Protein AF-A0A6V8DVN4-F1 (afdb_monomer)

Radius of gyration: 15.88 Å; Cα contacts (8 Å, |Δi|>4): 110; chains: 1; bounding box: 33×30×36 Å

Foldseek 3Di:
DQVVCVVVVAAEEELLVLLVVVCVVVVHDDDPVSSVVSVVVQCVVPNDQRSLLSVCVVCVPGGYDYDDDDDVSVVVNQVVPVPDDDDDDDDDLVVVLVVLVVVVDDPRDPDSVVD

Sequence (115 aa):
MVNWFSSKGVKTTSCSDSIRSWLSEQGIQESRDTLIEGGRELRRRGGAGILAEMLLESLGGEDAVIDSIRTPGEVEALRERSDFILIEIRAGVDSRWKRSQDRGRIGDPTEKAKF

Mean predicted aligned error: 3.5 Å

pLDDT: mean 94.76, std 3.25, range [81.81, 98.0]

Secondary structure (DSSP, 8-state):
-HHHHHTTT-EEEEHHHHHHHHHHHTTPPP-HHHHHHHHHHHHHHH-SSHHHHHHHHHHTT--EEEE---SHHHHHHHTTSTT---------HHHHHHHHHHH--TT--SSGGG-

Structure (mmCIF, N/CA/C/O backbone):
data_AF-A0A6V8DVN4-F1
#
_entry.id   AF-A0A6V8DVN4-F1
#
loop_
_atom_site.group_PDB
_atom_site.id
_atom_site.type_symbol
_atom_site.label_atom_id
_atom_site.label_alt_id
_atom_site.label_comp_id
_atom_site.label_asym_id
_atom_site.label_entity_id
_atom_site.label_seq_id
_atom_site.pdbx_PDB_ins_code
_atom_site.Cartn_x
_atom_site.Cartn_y
_atom_site.Cartn_z
_atom_site.occupancy
_atom_site.B_iso_or_equiv
_atom_site.auth_seq_id
_atom_site.auth_comp_id
_atom_site.auth_asym_id
_atom_site.auth_atom_id
_atom_site.pdbx_PDB_model_num
ATOM 1 N N . MET A 1 1 ? -10.451 -1.564 -11.881 1.00 84.81 1 MET A N 1
ATOM 2 C CA . MET A 1 1 ? -11.366 -2.013 -10.812 1.00 84.81 1 MET A CA 1
ATOM 3 C C . MET A 1 1 ? -11.526 -0.935 -9.759 1.00 84.81 1 MET A C 1
ATOM 5 O O . MET A 1 1 ? -12.625 -0.430 -9.638 1.00 84.81 1 MET A O 1
ATOM 9 N N . VAL A 1 2 ? -10.455 -0.515 -9.083 1.00 91.31 2 VAL A N 1
ATOM 10 C CA . VAL A 1 2 ? -10.491 0.572 -8.082 1.00 91.31 2 VAL A CA 1
ATOM 11 C C . VAL A 1 2 ? -11.178 1.833 -8.623 1.00 91.31 2 VAL A C 1
ATOM 13 O O . VAL A 1 2 ? -12.158 2.284 -8.047 1.00 91.31 2 VAL A O 1
ATOM 16 N N . ASN A 1 3 ? -10.792 2.300 -9.818 1.00 92.06 3 ASN A N 1
ATOM 17 C CA . ASN A 1 3 ? -11.444 3.449 -10.470 1.00 92.06 3 ASN A CA 1
ATOM 18 C C . ASN A 1 3 ? -12.951 3.263 -10.708 1.00 92.06 3 ASN A C 1
ATOM 20 O O . ASN A 1 3 ? -13.691 4.239 -10.723 1.00 92.06 3 ASN A O 1
ATOM 24 N N . TRP A 1 4 ? -13.418 2.025 -10.906 1.00 94.88 4 TRP A N 1
ATOM 25 C CA . TRP A 1 4 ? -14.847 1.761 -11.053 1.00 94.88 4 TRP A CA 1
ATOM 26 C C . TRP A 1 4 ? -15.570 1.992 -9.721 1.00 94.88 4 TRP A C 1
ATOM 28 O O . TRP A 1 4 ? -16.566 2.705 -9.712 1.00 94.88 4 TRP A O 1
ATOM 38 N N . PHE A 1 5 ? -15.035 1.499 -8.598 1.00 94.25 5 PHE A N 1
ATOM 39 C CA . PHE A 1 5 ? -15.586 1.773 -7.262 1.00 94.25 5 PHE A CA 1
ATOM 40 C C . PHE A 1 5 ? -15.521 3.259 -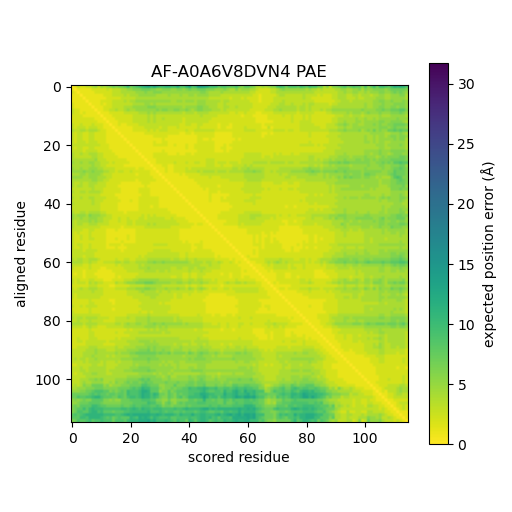6.902 1.00 94.25 5 PHE A C 1
ATOM 42 O O . PHE A 1 5 ? -16.518 3.821 -6.453 1.00 94.25 5 PHE A O 1
ATOM 49 N N . SER A 1 6 ? -14.397 3.915 -7.201 1.00 95.00 6 SER A N 1
ATOM 50 C CA . SER A 1 6 ? -14.250 5.365 -7.037 1.00 95.00 6 SER A CA 1
ATOM 51 C C . SER A 1 6 ? -15.324 6.133 -7.821 1.00 95.00 6 SER A C 1
ATOM 53 O O . SER A 1 6 ? -15.993 6.998 -7.265 1.00 95.00 6 SER A O 1
ATOM 55 N N . SER A 1 7 ? -15.607 5.740 -9.072 1.00 96.81 7 SER A N 1
ATOM 56 C CA . SER A 1 7 ? -16.681 6.348 -9.881 1.00 96.81 7 SER A CA 1
ATOM 57 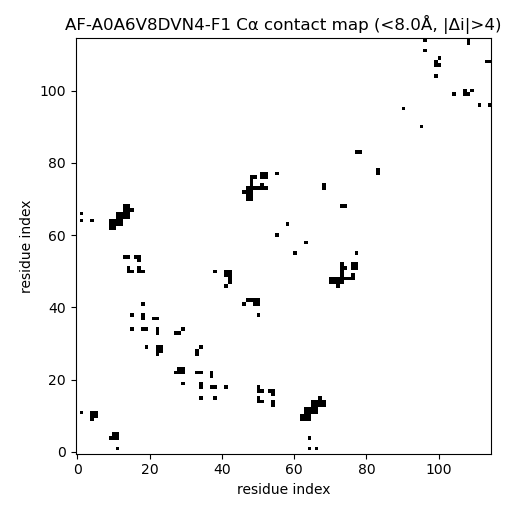C C . SER A 1 7 ? -18.096 6.135 -9.322 1.00 96.81 7 SER A C 1
ATOM 59 O O . SER A 1 7 ? -19.039 6.787 -9.765 1.00 96.81 7 SER A O 1
ATOM 61 N N . LYS A 1 8 ? -18.258 5.215 -8.364 1.00 96.25 8 LYS A N 1
ATOM 62 C CA . LYS A 1 8 ? -19.505 4.962 -7.630 1.00 96.25 8 LYS A CA 1
ATOM 63 C C . LYS A 1 8 ? -19.549 5.661 -6.267 1.00 96.25 8 LYS A C 1
ATOM 65 O O . LYS A 1 8 ? -20.509 5.456 -5.536 1.00 96.25 8 LYS A O 1
ATOM 70 N N . GLY A 1 9 ? -18.553 6.486 -5.941 1.00 95.12 9 GLY A N 1
ATOM 71 C CA . GLY A 1 9 ? -18.489 7.241 -4.688 1.00 95.12 9 GLY A CA 1
ATOM 72 C C . GLY A 1 9 ? -17.880 6.472 -3.516 1.00 95.12 9 GLY A C 1
ATOM 73 O O . GLY A 1 9 ? -17.919 6.961 -2.394 1.00 95.12 9 GLY A O 1
ATOM 74 N N . VAL A 1 10 ? -17.310 5.286 -3.752 1.00 95.06 10 VAL A N 1
ATOM 75 C CA . VAL A 1 10 ? -16.627 4.525 -2.699 1.00 95.06 10 VAL A CA 1
ATOM 76 C C . VAL A 1 10 ? -15.223 5.089 -2.499 1.00 95.06 10 VAL A C 1
ATOM 78 O O . VAL A 1 10 ? -14.499 5.307 -3.476 1.00 95.06 10 VAL A O 1
ATOM 81 N N . LYS A 1 11 ? -14.820 5.297 -1.241 1.00 95.94 11 LYS A N 1
ATOM 82 C CA . LYS A 1 11 ? -13.457 5.713 -0.885 1.00 95.94 11 LYS A CA 1
ATOM 83 C C . LYS A 1 11 ? -12.455 4.677 -1.395 1.00 95.94 11 LYS A C 1
ATOM 85 O O . LYS A 1 11 ? -12.665 3.471 -1.267 1.00 95.94 11 LYS A O 1
ATOM 90 N N . THR A 1 12 ? -11.361 5.140 -1.986 1.00 96.19 12 THR A N 1
ATOM 91 C CA . THR A 1 12 ? -10.296 4.267 -2.490 1.00 96.19 12 THR A CA 1
ATOM 92 C C . THR A 1 12 ? -8.958 4.708 -1.940 1.00 96.19 12 THR A C 1
ATOM 94 O O . THR A 1 12 ? -8.652 5.897 -1.974 1.00 96.19 12 THR A O 1
ATOM 97 N N . THR A 1 13 ? -8.162 3.755 -1.477 1.00 95.81 13 THR A N 1
ATOM 98 C CA . THR A 1 13 ? -6.828 4.004 -0.926 1.00 95.81 13 THR A CA 1
ATOM 99 C C . THR A 1 13 ? -5.933 2.783 -1.151 1.00 95.81 13 THR A C 1
ATOM 101 O O . THR A 1 13 ? -6.357 1.789 -1.743 1.00 95.81 13 THR A O 1
ATOM 104 N N . SER A 1 14 ? -4.678 2.853 -0.730 1.00 95.50 14 SER A N 1
ATOM 105 C CA . SER A 1 14 ? -3.675 1.817 -0.923 1.00 95.50 14 SER A CA 1
ATOM 106 C C . SER A 1 14 ? -2.760 1.714 0.292 1.00 95.50 14 SER A C 1
ATOM 108 O O . SER A 1 14 ? -2.487 2.713 0.952 1.00 95.50 14 SER A O 1
ATOM 110 N N . CYS A 1 15 ? -2.161 0.545 0.534 1.00 93.94 15 CYS A N 1
ATOM 111 C CA . CYS A 1 15 ? -1.110 0.420 1.559 1.00 93.94 15 CYS A CA 1
ATOM 112 C C . CYS A 1 15 ? 0.091 1.355 1.294 1.00 93.94 15 CYS A C 1
ATOM 114 O O . CYS A 1 15 ? 0.849 1.684 2.201 1.00 93.94 15 CYS A O 1
ATOM 116 N N . SER A 1 16 ? 0.292 1.791 0.043 1.00 92.06 16 SER A N 1
ATOM 117 C CA . SER A 1 16 ? 1.337 2.764 -0.297 1.00 92.06 16 SER A CA 1
ATOM 118 C C . SER A 1 16 ? 0.990 4.193 0.129 1.00 92.06 16 SER A C 1
ATOM 120 O O . SER A 1 16 ? 1.908 4.995 0.277 1.00 92.06 16 SER A O 1
ATOM 122 N N . ASP A 1 17 ? -0.285 4.513 0.372 1.00 95.56 17 ASP A N 1
ATOM 123 C CA . ASP A 1 17 ? -0.678 5.820 0.909 1.00 95.56 17 ASP A CA 1
ATOM 124 C C . ASP A 1 17 ? -0.163 6.002 2.337 1.00 95.56 17 ASP A C 1
ATOM 126 O O . ASP A 1 17 ? 0.315 7.082 2.658 1.00 95.56 17 ASP A O 1
ATOM 130 N N . SER A 1 18 ? -0.099 4.935 3.141 1.00 96.12 18 SER A N 1
ATOM 131 C CA . SER A 1 18 ? 0.536 4.968 4.468 1.00 96.12 18 SER A CA 1
ATOM 132 C C . SER A 1 18 ? 2.008 5.397 4.397 1.00 96.12 18 SER A C 1
ATOM 134 O O . SER A 1 18 ? 2.484 6.144 5.249 1.00 96.12 18 SER A O 1
ATOM 136 N N . ILE A 1 19 ? 2.733 4.979 3.348 1.00 96.94 19 ILE A N 1
ATOM 137 C CA . ILE A 1 19 ? 4.121 5.411 3.117 1.00 96.94 19 ILE A CA 1
ATOM 138 C C . ILE A 1 19 ? 4.156 6.895 2.739 1.00 96.94 19 ILE A C 1
ATOM 140 O O . ILE A 1 19 ? 5.000 7.629 3.243 1.00 96.94 19 ILE A O 1
ATOM 144 N N . ARG A 1 20 ? 3.250 7.347 1.861 1.00 96.75 20 ARG A N 1
ATOM 145 C CA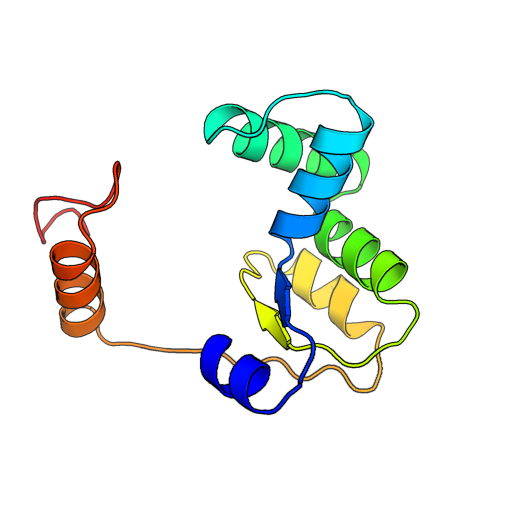 . ARG A 1 20 ? 3.178 8.754 1.430 1.00 96.75 20 ARG A CA 1
ATOM 146 C C . ARG A 1 20 ? 2.859 9.689 2.588 1.00 96.75 20 ARG A C 1
ATOM 148 O O . ARG A 1 20 ? 3.542 10.698 2.737 1.00 96.75 20 ARG A O 1
ATOM 155 N N . SER A 1 21 ? 1.879 9.334 3.417 1.00 96.31 21 SER A N 1
ATOM 156 C CA . SER A 1 21 ? 1.522 10.093 4.618 1.00 96.31 21 SER A CA 1
ATOM 157 C C . SER A 1 21 ? 2.722 10.213 5.552 1.00 96.31 21 SER A C 1
ATOM 159 O O . SER A 1 21 ? 3.110 11.322 5.906 1.00 96.31 21 SER A O 1
ATOM 161 N N . TRP A 1 22 ? 3.396 9.094 5.836 1.00 97.44 22 TRP A N 1
ATOM 162 C CA . TRP A 1 22 ? 4.596 9.100 6.668 1.00 97.44 22 TRP A CA 1
ATOM 163 C C . TRP A 1 22 ? 5.724 9.960 6.080 1.00 97.44 22 TRP A C 1
ATOM 165 O O . TRP A 1 22 ? 6.294 10.786 6.786 1.00 97.44 22 TRP A O 1
ATOM 175 N N . LEU A 1 23 ? 6.036 9.828 4.784 1.00 98.00 23 LEU A N 1
ATOM 176 C CA . LEU A 1 23 ? 7.054 10.664 4.128 1.00 98.00 23 LEU A CA 1
ATOM 177 C C . LEU A 1 23 ? 6.709 12.155 4.230 1.00 98.00 23 LEU A C 1
ATOM 179 O O . LEU A 1 23 ? 7.586 12.964 4.534 1.00 98.00 23 LEU A O 1
ATOM 183 N N . SER A 1 24 ? 5.437 12.507 4.023 1.00 97.25 24 SER A N 1
ATOM 184 C CA . SER A 1 24 ? 4.949 13.881 4.142 1.00 97.25 24 SER A CA 1
ATOM 185 C C . SER A 1 24 ? 5.112 14.427 5.562 1.00 97.25 24 SER A C 1
ATOM 187 O O . SER A 1 24 ? 5.554 15.562 5.724 1.00 97.25 24 SER A O 1
ATOM 189 N N . GLU A 1 25 ? 4.806 13.633 6.589 1.00 96.75 25 GLU A N 1
ATOM 190 C CA . GLU A 1 25 ? 5.009 14.005 7.998 1.00 96.75 25 GLU A CA 1
ATOM 191 C C . GLU A 1 25 ? 6.487 14.236 8.336 1.00 96.75 25 GLU A C 1
ATOM 193 O O . GLU A 1 25 ? 6.810 15.083 9.166 1.00 96.75 25 GLU A O 1
ATOM 198 N N . GLN A 1 26 ? 7.395 13.516 7.670 1.00 95.94 26 GLN A N 1
ATOM 199 C CA . GLN A 1 26 ? 8.841 13.707 7.810 1.00 95.94 26 GLN A CA 1
ATOM 200 C C . GLN A 1 26 ? 9.397 14.846 6.934 1.00 95.94 26 GLN A C 1
ATOM 202 O O . GLN A 1 26 ? 10.599 15.110 6.965 1.00 95.94 26 GLN A O 1
ATOM 207 N N . GLY A 1 27 ? 8.566 15.505 6.117 1.00 97.50 27 GLY A N 1
ATOM 208 C CA . GLY A 1 27 ? 9.015 16.515 5.154 1.00 97.50 27 GLY A CA 1
ATOM 209 C C . GLY A 1 27 ? 9.892 15.951 4.026 1.00 97.50 27 GLY A C 1
ATOM 210 O O . GLY A 1 27 ? 10.672 16.687 3.424 1.00 97.50 27 GLY A O 1
ATOM 211 N N . ILE A 1 28 ? 9.794 14.648 3.742 1.00 97.50 28 ILE A N 1
ATOM 212 C CA . ILE A 1 28 ? 10.569 13.965 2.701 1.00 97.50 28 ILE A CA 1
ATOM 213 C C . ILE A 1 28 ? 9.780 13.983 1.390 1.00 97.50 28 ILE A C 1
ATOM 215 O O . ILE A 1 28 ? 8.631 13.551 1.330 1.00 97.50 28 ILE A O 1
ATOM 219 N N . GLN A 1 29 ? 10.416 14.434 0.307 1.00 96.56 29 GLN A N 1
ATOM 220 C CA . GLN A 1 29 ? 9.786 14.462 -1.011 1.00 96.56 29 GLN A CA 1
ATOM 221 C C . GLN A 1 29 ? 9.513 13.044 -1.551 1.00 96.56 29 GLN A C 1
ATOM 223 O O . GLN A 1 29 ? 10.365 12.148 -1.491 1.00 96.56 29 GLN A O 1
ATOM 228 N N . GLU A 1 30 ? 8.329 12.850 -2.138 1.00 94.69 30 GLU A N 1
ATOM 229 C CA . GLU A 1 30 ? 7.960 11.593 -2.791 1.00 94.69 30 GLU A CA 1
ATOM 230 C C . GLU A 1 30 ? 8.804 11.358 -4.054 1.00 94.69 30 GLU A C 1
ATOM 232 O O . GLU A 1 30 ? 8.897 12.189 -4.958 1.00 94.69 30 GLU A O 1
ATOM 237 N N . SER A 1 31 ? 9.413 10.180 -4.113 1.00 93.88 31 SER A N 1
ATOM 238 C CA . SER A 1 31 ? 10.138 9.633 -5.251 1.00 93.88 31 SER A CA 1
ATOM 239 C C . SER A 1 31 ? 10.067 8.107 -5.184 1.00 93.88 31 SER A C 1
ATOM 241 O O . SER A 1 31 ? 9.701 7.532 -4.156 1.00 93.88 31 SER A O 1
ATOM 243 N N . ARG A 1 32 ? 10.448 7.417 -6.264 1.00 90.56 32 ARG A N 1
ATOM 244 C CA . ARG A 1 32 ? 10.496 5.947 -6.264 1.00 90.56 32 ARG A CA 1
ATOM 245 C C . ARG A 1 32 ? 11.386 5.409 -5.140 1.00 90.56 32 ARG A C 1
ATOM 247 O O . ARG A 1 32 ? 10.989 4.473 -4.452 1.00 90.56 32 ARG A O 1
ATOM 254 N N . ASP A 1 33 ? 12.554 6.010 -4.959 1.00 95.31 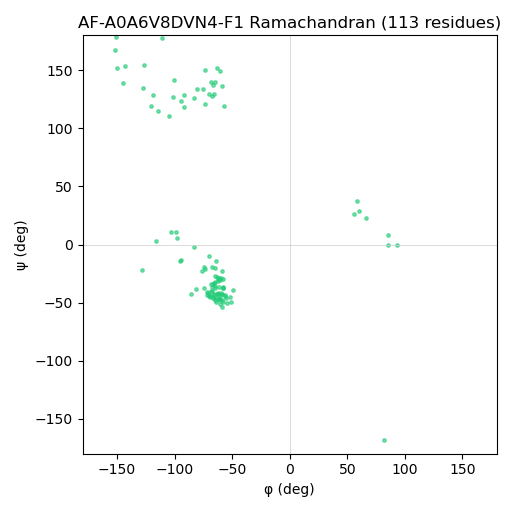33 ASP A N 1
ATOM 255 C CA . ASP A 1 33 ? 13.541 5.543 -3.990 1.00 95.31 33 ASP A CA 1
ATOM 256 C C . ASP A 1 33 ? 13.088 5.838 -2.558 1.00 95.31 33 ASP A C 1
ATOM 258 O O . ASP A 1 33 ? 13.174 4.959 -1.701 1.00 95.31 33 ASP A O 1
ATOM 262 N N . THR A 1 34 ? 12.504 7.016 -2.308 1.00 97.06 34 THR A N 1
ATOM 263 C CA . THR A 1 34 ? 11.976 7.361 -0.977 1.00 97.06 34 THR A CA 1
ATOM 264 C C . THR A 1 34 ? 10.752 6.528 -0.601 1.00 97.06 34 THR A C 1
ATOM 266 O O . THR A 1 34 ? 10.630 6.139 0.556 1.00 97.06 34 THR A O 1
ATOM 269 N N . LEU A 1 35 ? 9.892 6.153 -1.555 1.00 95.19 35 LEU A N 1
ATOM 270 C CA . LEU A 1 35 ? 8.790 5.212 -1.309 1.00 95.19 35 LEU A CA 1
ATOM 271 C C . LEU A 1 35 ? 9.293 3.804 -0.969 1.00 95.19 35 LEU A C 1
ATOM 273 O O . LEU A 1 35 ? 8.756 3.152 -0.072 1.00 95.19 35 LEU A O 1
ATOM 277 N N . ILE A 1 36 ? 10.312 3.317 -1.685 1.00 94.62 36 ILE A N 1
ATOM 278 C CA . ILE A 1 36 ? 10.906 2.003 -1.413 1.00 94.62 36 ILE A CA 1
ATOM 279 C C . ILE A 1 36 ? 11.544 2.000 -0.027 1.00 94.62 36 ILE A C 1
ATOM 281 O O . ILE A 1 36 ? 11.282 1.086 0.757 1.00 94.62 36 ILE A O 1
ATOM 285 N N . GLU A 1 37 ? 12.358 3.009 0.281 1.00 97.62 37 GLU A N 1
ATOM 286 C CA . GLU A 1 37 ? 13.067 3.056 1.555 1.00 97.62 37 GLU A CA 1
ATOM 287 C C . GLU A 1 37 ? 12.126 3.339 2.726 1.00 97.62 37 GLU A C 1
ATOM 289 O O . GLU A 1 37 ? 12.187 2.631 3.726 1.00 97.62 37 GLU A O 1
ATOM 294 N N . GLY A 1 38 ? 11.166 4.255 2.581 1.00 97.25 38 GLY A N 1
ATOM 295 C CA . GLY A 1 38 ? 10.133 4.482 3.594 1.00 97.25 38 GLY A CA 1
ATOM 296 C C . GLY A 1 38 ? 9.306 3.224 3.866 1.00 97.25 38 GLY A C 1
ATOM 297 O O . GLY A 1 38 ? 9.079 2.854 5.016 1.00 97.25 38 GLY A O 1
ATOM 298 N N . GLY A 1 39 ? 8.935 2.483 2.817 1.00 95.75 39 GLY A N 1
ATOM 299 C CA . GLY A 1 39 ? 8.241 1.206 2.965 1.00 95.75 39 GLY A CA 1
ATOM 300 C C . GLY A 1 39 ? 9.080 0.117 3.644 1.00 95.75 39 GLY A C 1
ATOM 301 O O . GLY A 1 39 ? 8.515 -0.744 4.322 1.00 95.75 39 GLY A O 1
ATOM 302 N N . ARG A 1 40 ? 10.405 0.111 3.461 1.00 96.75 40 ARG A N 1
A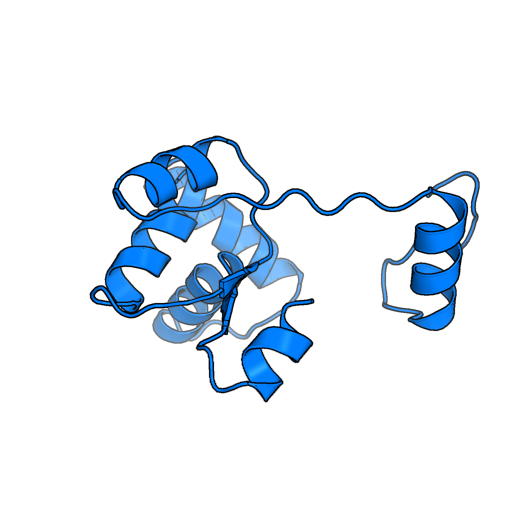TOM 303 C CA . ARG A 1 40 ? 11.315 -0.791 4.188 1.00 96.75 40 ARG A CA 1
ATOM 304 C C . ARG A 1 40 ? 11.440 -0.383 5.642 1.00 96.75 40 ARG A C 1
ATOM 306 O O . ARG A 1 40 ? 11.380 -1.247 6.508 1.00 96.75 40 ARG A O 1
ATOM 313 N N . GLU A 1 41 ? 11.582 0.909 5.895 1.00 97.62 41 GLU A N 1
ATOM 314 C CA . GLU A 1 41 ? 11.769 1.437 7.235 1.00 97.62 41 GLU A CA 1
ATOM 315 C C . GLU A 1 41 ? 10.543 1.208 8.112 1.00 97.62 41 GLU A C 1
ATOM 317 O O . GLU A 1 41 ? 10.665 0.640 9.195 1.00 97.62 41 GLU A O 1
ATOM 322 N N . LEU A 1 42 ? 9.348 1.528 7.611 1.00 97.19 42 LEU A N 1
ATOM 323 C CA . LEU A 1 42 ? 8.103 1.237 8.318 1.00 97.19 42 LEU A CA 1
ATOM 324 C C . LEU A 1 42 ? 7.999 -0.253 8.658 1.00 97.19 42 LEU A C 1
ATOM 326 O O . LEU A 1 42 ? 7.751 -0.598 9.811 1.00 97.19 42 LEU A O 1
ATOM 330 N N . ARG A 1 43 ? 8.290 -1.148 7.701 1.00 96.44 43 ARG A N 1
ATOM 331 C CA . ARG A 1 43 ? 8.275 -2.603 7.942 1.00 96.44 43 ARG A CA 1
ATOM 332 C C . ARG A 1 43 ? 9.343 -3.071 8.927 1.00 96.44 43 ARG A C 1
ATOM 334 O O . ARG A 1 43 ? 9.105 -4.015 9.672 1.00 96.44 43 ARG A O 1
ATOM 341 N N . ARG A 1 44 ? 10.510 -2.426 8.958 1.00 97.31 44 ARG A N 1
ATOM 342 C CA . ARG A 1 44 ? 11.568 -2.717 9.937 1.00 97.31 44 ARG A CA 1
ATOM 343 C C . ARG A 1 44 ? 11.115 -2.385 11.359 1.00 97.31 44 ARG A C 1
ATOM 345 O O . ARG A 1 44 ? 11.485 -3.092 12.288 1.00 97.31 44 ARG A O 1
ATOM 352 N N . ARG A 1 45 ? 10.323 -1.318 11.512 1.00 96.81 45 ARG A N 1
ATOM 353 C CA . ARG A 1 45 ? 9.845 -0.808 12.806 1.00 96.81 45 ARG A CA 1
ATOM 354 C C . ARG A 1 45 ? 8.575 -1.503 13.297 1.00 96.81 45 ARG A C 1
ATOM 356 O O . ARG A 1 45 ? 8.488 -1.803 14.480 1.00 96.81 45 ARG A O 1
ATOM 363 N N . GLY A 1 46 ? 7.612 -1.733 12.406 1.00 95.44 46 GLY A N 1
ATOM 364 C CA . GLY A 1 46 ? 6.271 -2.230 12.744 1.00 95.44 46 GLY A CA 1
ATOM 365 C C . GLY A 1 46 ? 5.931 -3.607 12.173 1.00 95.44 46 GLY A C 1
ATOM 366 O O . GLY A 1 46 ? 4.816 -4.080 12.333 1.00 95.44 46 GLY A O 1
ATOM 367 N N . GLY A 1 47 ? 6.864 -4.271 11.491 1.00 96.50 47 GLY A N 1
ATOM 368 C CA . GLY A 1 47 ? 6.637 -5.602 10.929 1.00 96.50 47 GLY A CA 1
ATOM 369 C C . GLY A 1 47 ? 5.897 -5.602 9.589 1.00 96.50 47 GLY A C 1
ATOM 370 O O . GLY A 1 47 ? 5.766 -4.590 8.902 1.00 96.50 47 GLY A O 1
ATOM 371 N N . ALA A 1 48 ? 5.462 -6.788 9.158 1.00 95.50 48 ALA A N 1
ATOM 372 C CA . ALA A 1 48 ? 4.950 -7.002 7.803 1.00 95.50 48 ALA A CA 1
ATOM 373 C C . ALA A 1 48 ? 3.549 -6.410 7.550 1.00 95.50 48 ALA A C 1
ATOM 375 O O . ALA A 1 48 ? 3.219 -6.198 6.381 1.00 95.50 48 ALA A O 1
ATOM 376 N N . GLY A 1 49 ? 2.762 -6.164 8.606 1.00 97.12 49 GLY A N 1
ATOM 377 C CA . GLY A 1 49 ? 1.391 -5.635 8.559 1.00 97.12 49 GLY A CA 1
ATOM 378 C C . GLY A 1 49 ? 1.273 -4.115 8.708 1.00 97.12 49 GLY A C 1
ATOM 379 O O . GLY A 1 49 ? 0.250 -3.551 8.330 1.00 97.12 49 GLY A O 1
ATOM 380 N N . ILE A 1 50 ? 2.341 -3.434 9.134 1.00 97.88 50 ILE A N 1
ATOM 381 C CA . ILE A 1 50 ? 2.322 -2.018 9.542 1.00 97.88 50 ILE A CA 1
ATOM 382 C C . ILE A 1 50 ? 1.643 -1.056 8.562 1.00 97.88 50 ILE A C 1
ATOM 384 O O . ILE A 1 50 ? 0.936 -0.143 8.971 1.00 97.88 50 ILE A O 1
ATOM 388 N N . LEU A 1 51 ? 1.823 -1.241 7.250 1.00 97.50 51 LEU A N 1
ATOM 389 C CA . LEU A 1 51 ? 1.218 -0.333 6.272 1.00 97.50 51 LEU A CA 1
ATOM 390 C C . LEU A 1 51 ? -0.306 -0.444 6.260 1.00 97.50 51 LEU A C 1
ATOM 392 O O . LEU A 1 51 ? -0.984 0.560 6.064 1.00 97.50 51 LEU A O 1
ATOM 396 N N . ALA A 1 52 ? -0.826 -1.656 6.444 1.00 97.69 52 ALA A N 1
ATOM 397 C CA . ALA A 1 52 ? -2.252 -1.908 6.563 1.00 97.69 52 ALA A CA 1
ATOM 398 C C . ALA A 1 52 ? -2.794 -1.459 7.927 1.00 97.69 52 ALA A C 1
ATOM 400 O O . ALA A 1 52 ? -3.880 -0.896 7.969 1.00 97.69 52 ALA A O 1
ATOM 401 N N . GLU A 1 53 ? -2.033 -1.628 9.009 1.00 97.81 53 GLU A N 1
ATOM 402 C CA . GLU A 1 53 ? -2.400 -1.136 10.347 1.00 97.81 53 GLU A CA 1
ATOM 403 C C . GLU A 1 53 ? -2.561 0.394 10.352 1.00 97.81 53 GLU A C 1
ATOM 405 O O . GLU A 1 53 ? -3.624 0.906 10.696 1.00 97.81 53 GLU A O 1
ATOM 410 N N . MET A 1 54 ? -1.558 1.124 9.847 1.00 97.25 54 MET A N 1
ATOM 411 C CA . MET A 1 54 ? -1.623 2.585 9.681 1.00 97.25 54 MET A CA 1
ATOM 412 C C . MET A 1 54 ? -2.798 3.011 8.792 1.00 97.25 54 MET A C 1
ATOM 414 O O . MET A 1 54 ? -3.441 4.035 9.024 1.00 97.25 54 MET A O 1
ATOM 418 N N . LEU A 1 55 ? -3.086 2.221 7.753 1.00 96.44 55 LEU A N 1
ATOM 419 C CA . LEU A 1 55 ? -4.198 2.489 6.851 1.00 96.44 55 LEU A CA 1
ATOM 420 C C . LEU A 1 55 ? -5.542 2.344 7.5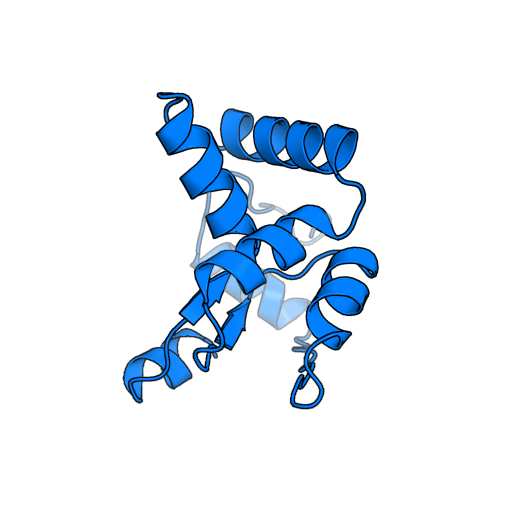71 1.00 96.44 55 LEU A C 1
ATOM 422 O O . LEU A 1 55 ? -6.391 3.222 7.435 1.00 96.44 55 LEU A O 1
ATOM 426 N N . LEU A 1 56 ? -5.730 1.270 8.342 1.00 96.31 56 LEU A N 1
ATOM 427 C CA . LEU A 1 56 ? -6.937 1.033 9.136 1.00 96.31 56 LEU A CA 1
ATOM 428 C C . LEU A 1 56 ? -7.171 2.149 10.153 1.00 96.31 56 LEU A C 1
ATOM 430 O O . LEU A 1 56 ? -8.297 2.633 10.265 1.00 96.31 56 LEU A O 1
ATOM 434 N N . GLU A 1 57 ? -6.113 2.594 10.832 1.00 96.12 57 GLU A N 1
ATOM 435 C CA . GLU A 1 57 ? -6.175 3.737 11.743 1.00 96.12 57 GLU A CA 1
ATOM 436 C C . GLU A 1 57 ? -6.641 5.002 11.006 1.00 96.12 57 GLU A C 1
ATOM 438 O O . GLU A 1 57 ? -7.598 5.650 11.431 1.00 96.12 57 GLU A O 1
ATOM 443 N N . SER A 1 58 ? -6.053 5.300 9.841 1.00 94.75 58 SER A N 1
ATOM 444 C CA . SER A 1 58 ? -6.428 6.471 9.034 1.00 94.75 58 SER A CA 1
ATOM 445 C C . SER A 1 58 ? -7.860 6.417 8.485 1.00 94.75 58 SER A C 1
ATOM 447 O O . SER A 1 58 ? -8.473 7.455 8.230 1.00 94.75 58 SER A O 1
ATOM 449 N N . LEU A 1 59 ? -8.402 5.212 8.282 1.00 94.62 59 LEU A N 1
ATOM 450 C CA . LEU A 1 59 ? -9.768 5.018 7.807 1.00 94.62 59 LEU A CA 1
ATOM 451 C C . LEU A 1 59 ? -10.803 5.266 8.904 1.00 94.62 59 LEU A C 1
ATOM 453 O O . LEU A 1 59 ? -11.951 5.531 8.564 1.00 94.62 59 LEU A O 1
ATOM 457 N N . GLY A 1 60 ? -10.443 5.164 10.188 1.00 94.69 60 GLY A N 1
ATOM 458 C CA . GLY A 1 60 ? -11.364 5.443 11.295 1.00 94.69 60 GLY A CA 1
ATOM 459 C C . GLY A 1 60 ? -12.656 4.613 11.263 1.00 94.69 60 GLY A C 1
ATOM 460 O O . GLY A 1 60 ? -13.689 5.064 11.749 1.00 94.69 60 GLY A O 1
ATOM 461 N N . GLY A 1 61 ? -12.619 3.424 10.652 1.00 93.81 61 GLY A N 1
ATOM 462 C CA . GLY A 1 61 ? -13.789 2.561 10.452 1.00 93.81 61 GLY A CA 1
ATOM 463 C C . GLY A 1 61 ? -14.629 2.855 9.202 1.00 93.81 61 GLY A C 1
ATOM 464 O O . GLY A 1 61 ? -15.589 2.133 8.956 1.00 93.81 61 GLY A O 1
ATOM 465 N N . GLU A 1 62 ? -14.279 3.852 8.384 1.00 95.31 62 GLU A N 1
ATOM 466 C CA . GLU A 1 62 ? -14.951 4.099 7.103 1.00 95.31 62 GLU A CA 1
ATOM 467 C C . GLU A 1 62 ? -14.783 2.928 6.119 1.00 95.31 62 GLU A C 1
ATOM 469 O O . GLU A 1 62 ? -13.778 2.205 6.124 1.00 95.31 62 GLU A O 1
ATOM 474 N N . ASP A 1 63 ? -15.757 2.770 5.224 1.00 95.44 63 ASP A N 1
ATOM 475 C CA . ASP A 1 63 ? -15.686 1.801 4.133 1.00 95.44 63 ASP A CA 1
ATOM 476 C C . ASP A 1 63 ? -14.739 2.279 3.034 1.00 95.44 63 ASP A C 1
ATOM 478 O O . ASP A 1 63 ? -14.812 3.421 2.572 1.00 95.44 63 ASP A O 1
ATOM 482 N N . ALA A 1 64 ? -13.869 1.383 2.568 1.00 96.44 64 ALA A N 1
ATOM 483 C CA . ALA A 1 64 ? -12.936 1.683 1.494 1.00 96.44 64 ALA A CA 1
ATOM 484 C C . ALA A 1 64 ? -12.592 0.454 0.651 1.00 96.44 64 ALA A C 1
ATOM 486 O O . ALA A 1 64 ? -12.551 -0.679 1.130 1.00 96.44 64 ALA A O 1
ATOM 487 N N . VAL A 1 65 ? -12.262 0.701 -0.617 1.00 97.06 65 VAL A N 1
ATOM 488 C CA . VAL A 1 65 ? -11.550 -0.264 -1.457 1.00 97.06 65 VAL A CA 1
ATOM 489 C C . VAL A 1 65 ? -10.058 0.002 -1.332 1.00 97.06 65 VAL A C 1
ATOM 491 O O . VAL A 1 65 ? -9.579 1.076 -1.699 1.00 97.06 65 VAL A O 1
ATOM 494 N N . ILE A 1 66 ? -9.338 -1.000 -0.838 1.00 96.00 66 ILE A N 1
ATOM 495 C CA . ILE A 1 66 ? -7.893 -0.948 -0.634 1.00 96.00 66 ILE A CA 1
ATOM 496 C C . ILE A 1 66 ? -7.208 -1.699 -1.773 1.00 96.00 66 ILE A C 1
ATOM 498 O O . ILE A 1 66 ? -7.531 -2.856 -2.047 1.00 96.00 66 ILE A O 1
ATOM 502 N N . ASP A 1 67 ? -6.265 -1.046 -2.446 1.00 95.31 67 ASP A N 1
ATOM 503 C CA . ASP A 1 67 ? -5.440 -1.668 -3.478 1.00 95.31 67 ASP A CA 1
ATOM 504 C C . ASP A 1 67 ? -3.973 -1.827 -3.054 1.00 95.31 67 ASP A C 1
ATOM 506 O O . ASP A 1 67 ? -3.556 -1.439 -1.960 1.00 95.31 67 ASP A O 1
ATOM 510 N N . SER A 1 68 ? -3.175 -2.435 -3.936 1.00 90.12 68 SER A N 1
ATOM 511 C CA . SER A 1 68 ? -1.722 -2.559 -3.764 1.00 90.12 68 SER A CA 1
ATOM 512 C C . SER A 1 68 ? -1.270 -3.323 -2.508 1.00 90.12 68 SER A C 1
ATOM 514 O O . SER A 1 68 ? -0.161 -3.087 -2.028 1.00 90.12 68 SER A O 1
ATOM 516 N N . ILE A 1 69 ? -2.085 -4.270 -2.033 1.00 94.44 69 ILE A N 1
ATOM 517 C CA . ILE A 1 69 ? -1.722 -5.266 -1.013 1.00 94.44 69 ILE A CA 1
ATOM 518 C C . ILE A 1 69 ? -0.719 -6.258 -1.627 1.00 94.44 69 ILE A C 1
ATOM 520 O O . ILE A 1 69 ? -0.931 -6.768 -2.731 1.00 94.44 69 ILE A O 1
ATOM 524 N N . ARG A 1 70 ? 0.399 -6.503 -0.946 1.00 90.88 70 ARG A N 1
ATOM 525 C CA . ARG A 1 70 ? 1.577 -7.227 -1.451 1.00 90.88 70 ARG A CA 1
ATOM 526 C C . ARG A 1 70 ? 2.045 -8.358 -0.546 1.00 90.88 70 ARG A C 1
ATOM 528 O O . ARG A 1 70 ? 2.749 -9.236 -1.042 1.00 90.88 70 ARG A O 1
ATOM 535 N N . THR A 1 71 ? 1.716 -8.343 0.744 1.00 92.94 71 THR A N 1
ATOM 536 C CA . THR A 1 71 ? 2.222 -9.338 1.704 1.00 92.94 71 THR A CA 1
ATOM 537 C C . THR A 1 71 ? 1.090 -10.024 2.475 1.00 92.94 71 THR A C 1
ATOM 539 O O . THR A 1 71 ? 0.026 -9.435 2.666 1.00 92.94 71 THR A O 1
ATOM 542 N N . PRO A 1 72 ? 1.305 -11.261 2.966 1.00 96.44 72 PRO A N 1
ATOM 543 C CA . PRO A 1 72 ? 0.374 -11.896 3.897 1.00 96.44 72 PRO A CA 1
ATOM 544 C C . PRO A 1 72 ? 0.147 -11.080 5.175 1.00 96.44 72 PRO A C 1
ATOM 546 O O . PRO A 1 72 ? -0.988 -10.989 5.620 1.00 96.44 72 PRO A O 1
ATOM 549 N N . GLY A 1 73 ? 1.183 -10.419 5.707 1.00 97.19 73 GLY A N 1
ATOM 550 C CA . GLY A 1 73 ? 1.057 -9.587 6.911 1.00 97.19 73 GLY A CA 1
ATOM 551 C C . GLY A 1 73 ? 0.088 -8.413 6.741 1.00 97.19 73 GLY A C 1
ATOM 552 O O . GLY A 1 73 ? -0.673 -8.109 7.650 1.00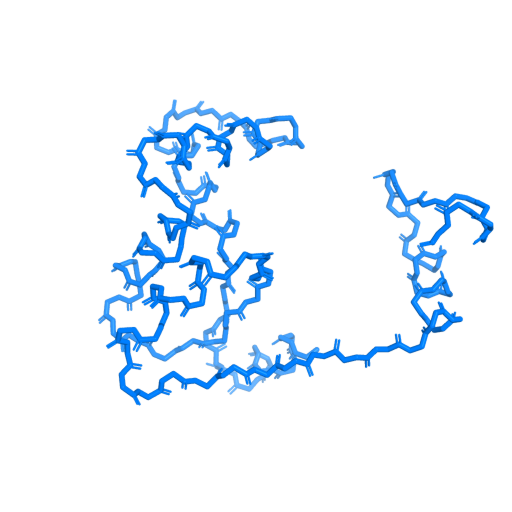 97.19 73 GLY A O 1
ATOM 553 N N . GLU A 1 74 ? 0.040 -7.790 5.558 1.00 97.31 74 GLU A N 1
ATOM 554 C CA . GLU A 1 74 ? -0.964 -6.757 5.258 1.00 97.31 74 GLU A CA 1
ATOM 555 C C . GLU A 1 74 ? -2.386 -7.348 5.256 1.00 97.31 74 GLU A C 1
ATOM 557 O O . GLU A 1 74 ? -3.319 -6.719 5.743 1.00 97.31 74 GLU A O 1
ATOM 562 N N . VAL A 1 75 ? -2.567 -8.577 4.757 1.00 97.75 75 VAL A N 1
ATOM 563 C CA . VAL A 1 75 ? -3.865 -9.275 4.796 1.00 97.75 75 VAL A CA 1
ATOM 564 C C . VAL A 1 75 ? -4.259 -9.652 6.224 1.00 97.75 75 VAL A C 1
ATOM 566 O O . VAL A 1 75 ? -5.433 -9.557 6.567 1.00 97.75 75 VAL A O 1
ATOM 569 N N . GLU A 1 76 ? -3.309 -10.100 7.043 1.00 97.88 76 GLU A N 1
ATOM 570 C CA . GLU A 1 76 ? -3.537 -10.441 8.452 1.00 97.88 76 GLU A CA 1
ATOM 571 C C . GLU A 1 76 ? -4.014 -9.223 9.248 1.00 97.88 76 GLU A C 1
ATOM 573 O O . GLU A 1 76 ? -5.034 -9.326 9.922 1.00 97.88 76 GLU A O 1
ATOM 578 N N . ALA A 1 77 ? -3.371 -8.064 9.076 1.00 97.75 77 ALA A N 1
ATOM 579 C CA . ALA A 1 77 ? -3.816 -6.809 9.681 1.00 97.75 77 ALA A CA 1
ATOM 580 C C . ALA A 1 77 ? -5.223 -6.404 9.204 1.00 97.75 77 ALA A C 1
ATOM 582 O O . ALA A 1 77 ? -6.106 -6.116 10.005 1.00 97.75 77 ALA A O 1
ATOM 583 N N . LEU A 1 78 ? -5.489 -6.448 7.892 1.00 97.56 78 LEU A N 1
ATOM 584 C CA . LEU A 1 78 ? -6.813 -6.098 7.354 1.00 97.56 78 LEU A CA 1
ATOM 585 C C . LEU A 1 78 ? -7.933 -7.033 7.837 1.00 97.56 78 LEU A C 1
ATOM 587 O O . LEU A 1 78 ? -9.079 -6.601 7.936 1.00 97.56 78 LEU A O 1
ATOM 591 N N . ARG A 1 79 ? -7.614 -8.293 8.162 1.00 97.12 79 ARG A N 1
ATOM 592 C CA . ARG A 1 79 ? -8.565 -9.282 8.699 1.00 97.12 79 ARG A CA 1
ATOM 593 C C . ARG A 1 79 ? -9.032 -8.992 10.125 1.00 97.12 79 ARG A C 1
ATOM 595 O O . ARG A 1 79 ? -9.973 -9.647 10.566 1.00 97.12 79 ARG A O 1
ATOM 602 N N . GLU A 1 80 ? -8.428 -8.038 10.833 1.00 95.06 80 GLU A N 1
ATOM 603 C CA . GLU A 1 80 ? -8.953 -7.569 12.123 1.00 95.06 80 GLU A CA 1
ATOM 604 C C . GLU A 1 80 ? -10.356 -6.963 11.978 1.00 95.06 80 GLU A C 1
ATOM 606 O O . GLU A 1 80 ? -11.183 -7.062 12.887 1.00 95.06 80 GLU A O 1
ATOM 611 N N . ARG A 1 81 ? -10.664 -6.400 10.802 1.00 95.94 81 ARG A N 1
ATOM 612 C CA . ARG A 1 81 ? -12.030 -6.038 10.429 1.00 95.94 81 ARG A CA 1
ATOM 613 C C . ARG A 1 81 ? -12.840 -7.290 10.099 1.00 95.94 81 ARG A C 1
ATOM 615 O O . ARG A 1 81 ? -12.536 -8.023 9.158 1.00 95.94 81 ARG A O 1
ATOM 622 N N . SER A 1 82 ? -13.927 -7.500 10.839 1.00 95.75 82 SER A N 1
ATOM 623 C CA . SER A 1 82 ? -14.826 -8.648 10.655 1.00 95.75 82 SER A CA 1
ATOM 624 C C . SER A 1 82 ? -15.559 -8.650 9.308 1.00 95.75 82 SER A C 1
ATOM 626 O O . SER A 1 82 ? -16.013 -9.701 8.858 1.00 95.75 82 SER A O 1
ATOM 628 N N . ASP A 1 83 ? -15.655 -7.493 8.658 1.00 96.06 83 ASP A N 1
ATOM 629 C CA . ASP A 1 83 ? -16.283 -7.270 7.356 1.00 96.06 83 ASP A CA 1
ATOM 630 C C . ASP A 1 83 ? -15.276 -7.228 6.189 1.00 96.06 83 ASP A C 1
ATOM 632 O O . ASP A 1 83 ? -15.633 -6.875 5.063 1.00 96.06 83 ASP A O 1
ATOM 636 N N . PHE A 1 84 ? -14.017 -7.612 6.423 1.00 97.50 84 PHE A N 1
ATOM 637 C CA . PHE A 1 84 ? -12.983 -7.616 5.394 1.00 97.50 84 PHE A CA 1
ATOM 638 C C . PHE A 1 84 ? -13.252 -8.637 4.274 1.00 97.50 84 PHE A C 1
ATOM 640 O O . PHE A 1 84 ? -13.433 -9.834 4.510 1.00 97.50 84 PHE A O 1
ATOM 647 N N . ILE A 1 85 ? -13.176 -8.170 3.022 1.00 97.12 85 ILE A N 1
ATOM 648 C CA . ILE A 1 85 ? -13.290 -8.997 1.815 1.00 97.12 85 ILE A CA 1
ATOM 649 C C . ILE A 1 85 ? -12.012 -8.860 0.983 1.00 97.12 85 ILE A C 1
ATOM 651 O O . ILE A 1 85 ? -11.695 -7.781 0.480 1.00 97.12 85 ILE A O 1
ATOM 655 N N . LEU A 1 86 ? -11.312 -9.978 0.766 1.00 96.88 86 LEU A N 1
ATOM 656 C CA . LEU A 1 86 ? -10.156 -10.037 -0.130 1.00 96.88 86 LEU A CA 1
ATOM 657 C C . LEU A 1 86 ? -10.576 -10.498 -1.528 1.00 96.88 86 LEU A C 1
ATOM 659 O O . LEU A 1 86 ? -11.103 -11.597 -1.694 1.00 96.88 86 LEU A O 1
ATOM 663 N N . ILE A 1 87 ? -10.278 -9.685 -2.542 1.00 95.31 87 ILE A N 1
ATOM 664 C CA . ILE A 1 87 ? -10.547 -10.012 -3.946 1.00 95.31 87 ILE A CA 1
ATOM 665 C C . ILE A 1 87 ? -9.222 -10.153 -4.698 1.00 95.31 87 ILE A C 1
ATOM 667 O O . ILE A 1 87 ? -8.494 -9.180 -4.889 1.00 95.31 87 ILE A O 1
ATOM 671 N N . GLU A 1 88 ? -8.921 -11.363 -5.171 1.00 93.75 88 GLU A N 1
ATOM 672 C CA . GLU A 1 88 ? -7.764 -11.612 -6.031 1.00 93.75 88 GLU A CA 1
ATOM 673 C C . GLU A 1 88 ? -8.097 -11.294 -7.497 1.00 93.75 88 GLU A C 1
ATOM 675 O O . GLU A 1 88 ? -9.042 -11.837 -8.072 1.00 93.75 88 GLU A O 1
ATOM 680 N N . ILE A 1 89 ? -7.281 -10.450 -8.135 1.00 92.44 89 ILE A N 1
ATOM 681 C CA . ILE A 1 89 ? -7.441 -10.095 -9.550 1.00 92.44 89 ILE A CA 1
ATOM 682 C C . ILE A 1 89 ? -6.390 -10.805 -10.393 1.00 92.44 89 ILE A C 1
ATOM 684 O O . ILE A 1 89 ? -5.208 -10.462 -10.366 1.00 92.44 89 ILE A O 1
ATOM 688 N N . ARG A 1 90 ? -6.840 -11.764 -11.205 1.00 94.62 90 ARG A N 1
ATOM 689 C CA . ARG A 1 90 ? -5.986 -12.518 -12.129 1.00 94.62 90 ARG A CA 1
ATOM 690 C C . ARG A 1 90 ? -6.104 -11.986 -13.553 1.00 94.62 90 ARG A C 1
ATOM 692 O O . ARG A 1 90 ? -7.181 -11.626 -14.022 1.00 94.62 90 ARG A O 1
ATOM 699 N N . ALA A 1 91 ? -4.982 -11.960 -14.264 1.00 94.44 91 ALA A N 1
ATOM 700 C CA . ALA A 1 91 ? -4.933 -11.644 -15.686 1.00 94.44 91 ALA A CA 1
ATOM 701 C C . ALA A 1 91 ? -3.837 -12.468 -16.366 1.00 94.44 91 ALA A C 1
ATOM 703 O O . ALA A 1 91 ? -2.736 -12.609 -15.828 1.00 94.44 91 ALA A O 1
ATOM 704 N N . GLY A 1 92 ? -4.130 -12.980 -17.563 1.00 96.44 92 GLY A N 1
ATOM 705 C CA . GLY A 1 92 ? -3.164 -13.736 -18.360 1.00 96.44 92 GLY A CA 1
ATOM 706 C C . GLY A 1 92 ? -1.926 -12.906 -18.710 1.00 96.44 92 GLY A C 1
ATOM 707 O O . GLY A 1 92 ? -2.015 -11.684 -18.874 1.00 96.44 92 GLY A O 1
ATOM 708 N N . VAL A 1 93 ? -0.776 -13.576 -18.840 1.00 94.81 93 VAL A N 1
ATOM 709 C CA . VAL A 1 93 ? 0.532 -12.948 -19.111 1.00 94.81 93 VAL A CA 1
ATOM 710 C C . VAL A 1 9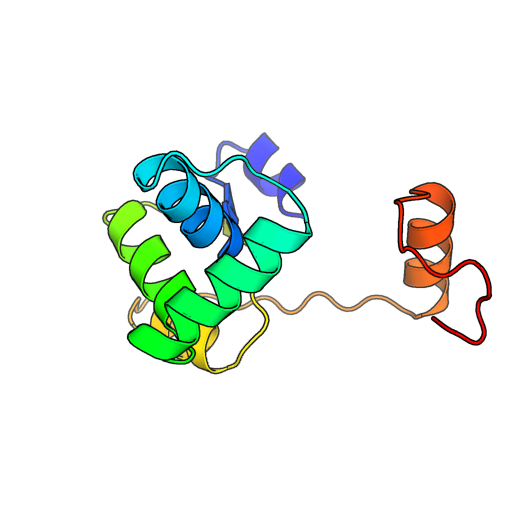3 ? 0.466 -12.020 -20.322 1.00 94.81 93 VAL A C 1
ATOM 712 O O . VAL A 1 93 ? 0.895 -10.876 -20.221 1.00 94.81 93 VAL A O 1
ATOM 715 N N . ASP A 1 94 ? -0.162 -12.450 -21.419 1.00 95.19 94 ASP A N 1
ATOM 716 C CA . ASP A 1 94 ? -0.273 -11.650 -22.646 1.00 95.19 94 ASP A CA 1
ATOM 717 C C . ASP A 1 94 ? -1.046 -10.345 -22.446 1.00 95.19 94 ASP A C 1
ATOM 719 O O . ASP A 1 94 ? -0.636 -9.286 -22.921 1.00 95.19 94 ASP A O 1
ATOM 723 N N . SER A 1 95 ? -2.146 -10.397 -21.690 1.00 95.75 95 SER A N 1
ATOM 724 C CA . SER A 1 95 ? -2.922 -9.200 -21.358 1.00 95.75 95 SER A CA 1
ATOM 725 C C . SER A 1 95 ? -2.142 -8.259 -20.446 1.00 95.75 95 SER A C 1
ATOM 727 O O . SER A 1 95 ? -2.205 -7.043 -20.626 1.00 95.75 95 SER A O 1
ATOM 729 N N . ARG A 1 96 ? -1.403 -8.798 -19.465 1.00 95.12 96 ARG A N 1
ATOM 730 C CA . ARG A 1 96 ? -0.556 -7.985 -18.582 1.00 95.12 96 ARG A CA 1
ATOM 731 C C . ARG A 1 96 ? 0.589 -7.336 -19.366 1.00 95.12 96 ARG A C 1
ATOM 733 O O . ARG A 1 96 ? 0.823 -6.147 -19.175 1.00 95.12 96 ARG A O 1
ATOM 740 N N . TRP A 1 97 ? 1.235 -8.084 -20.263 1.00 95.19 97 TRP A N 1
ATOM 741 C CA . TRP A 1 97 ? 2.307 -7.601 -21.134 1.00 95.19 97 TRP A CA 1
ATOM 742 C C . TRP A 1 97 ? 1.823 -6.448 -22.004 1.00 95.19 97 TRP A C 1
ATOM 744 O O . TRP A 1 97 ? 2.382 -5.357 -21.935 1.00 95.19 97 TRP A O 1
ATOM 754 N N . LYS A 1 98 ? 0.723 -6.657 -22.741 1.00 95.56 98 LYS A N 1
ATOM 755 C CA . LYS A 1 98 ? 0.121 -5.629 -23.595 1.00 95.56 98 LYS A CA 1
ATOM 756 C C . LYS A 1 98 ? -0.182 -4.350 -22.812 1.00 95.56 98 LYS A C 1
ATOM 758 O O . LYS A 1 98 ? 0.293 -3.289 -23.183 1.00 95.56 98 LYS A O 1
ATOM 763 N N . ARG A 1 99 ? -0.863 -4.459 -21.665 1.00 94.62 99 ARG A N 1
ATOM 764 C CA . ARG A 1 99 ? -1.153 -3.297 -20.802 1.00 94.62 99 ARG A CA 1
ATOM 765 C C . ARG A 1 99 ? 0.104 -2.619 -20.256 1.00 94.62 99 ARG A C 1
ATOM 767 O O . ARG A 1 99 ? 0.053 -1.434 -19.950 1.00 94.62 99 ARG A O 1
ATOM 774 N N . SER A 1 100 ? 1.192 -3.362 -20.050 1.00 94.44 100 SER A N 1
ATOM 775 C CA . SER A 1 100 ? 2.473 -2.794 -19.623 1.00 94.44 100 SER A CA 1
ATOM 776 C C . SER A 1 100 ? 3.112 -1.981 -20.747 1.00 94.44 100 SER A C 1
ATOM 778 O O . SER A 1 100 ? 3.546 -0.863 -20.498 1.00 94.44 100 SER A O 1
ATOM 780 N N . GLN A 1 101 ? 3.100 -2.505 -21.977 1.00 95.12 101 GLN A N 1
ATOM 781 C CA . GLN A 1 101 ? 3.607 -1.797 -23.156 1.00 95.12 101 GLN A CA 1
ATOM 782 C C . GLN A 1 101 ? 2.770 -0.558 -23.478 1.00 95.12 101 GLN A C 1
ATOM 784 O O . GLN A 1 101 ? 3.326 0.522 -23.640 1.00 95.12 101 GLN A O 1
ATOM 789 N N . ASP A 1 102 ? 1.439 -0.688 -23.473 1.00 95.12 102 ASP A N 1
ATOM 790 C CA . ASP A 1 102 ? 0.513 0.424 -23.723 1.00 95.12 102 ASP A CA 1
ATOM 791 C C . ASP A 1 102 ? 0.682 1.552 -22.687 1.00 95.12 102 ASP A C 1
ATOM 793 O O . ASP A 1 102 ? 0.454 2.723 -22.979 1.00 95.12 102 ASP A O 1
ATOM 797 N N . ARG A 1 103 ? 1.073 1.198 -21.455 1.00 94.06 103 ARG A N 1
ATOM 798 C CA . ARG A 1 103 ? 1.286 2.144 -20.357 1.00 94.06 103 ARG A CA 1
ATOM 799 C C . ARG A 1 103 ? 2.652 2.833 -20.415 1.00 94.06 103 ARG A C 1
ATOM 801 O O . ARG A 1 103 ? 2.731 3.998 -20.037 1.00 94.06 103 ARG A O 1
ATOM 808 N N . GLY A 1 104 ? 3.709 2.114 -20.797 1.00 89.75 104 GLY A N 1
ATOM 809 C CA . GLY A 1 104 ? 5.051 2.665 -21.012 1.00 89.75 104 GLY A CA 1
ATOM 810 C C . GLY A 1 104 ? 5.680 3.370 -19.801 1.00 89.75 104 GLY A C 1
ATOM 811 O O . GLY A 1 104 ? 6.327 4.403 -19.972 1.00 89.75 104 GLY A O 1
ATOM 812 N N . ARG A 1 105 ? 5.489 2.876 -18.566 1.00 88.44 105 ARG A N 1
ATOM 813 C CA . ARG A 1 105 ? 6.105 3.517 -17.385 1.00 88.44 105 ARG A CA 1
ATOM 814 C C . ARG A 1 105 ? 7.606 3.250 -17.327 1.00 88.44 105 ARG A C 1
ATOM 816 O O . ARG A 1 105 ? 8.080 2.178 -17.688 1.00 88.44 105 ARG A O 1
ATOM 823 N N . ILE A 1 106 ? 8.345 4.201 -16.755 1.00 84.31 106 ILE A N 1
ATOM 824 C CA . ILE A 1 106 ? 9.762 4.018 -16.4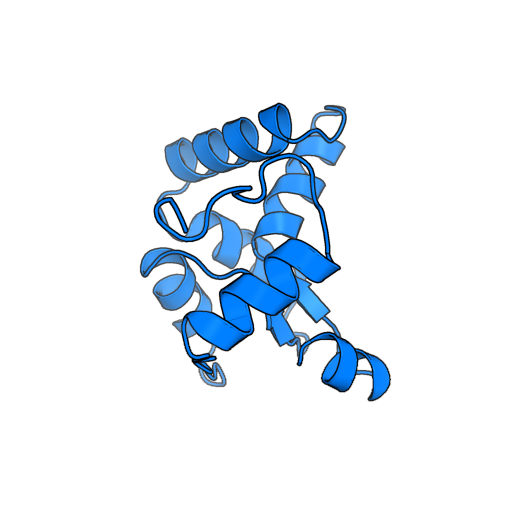23 1.00 84.31 106 ILE A CA 1
ATOM 825 C C . ILE A 1 106 ? 9.911 2.797 -15.499 1.00 84.31 106 ILE A C 1
ATOM 827 O O . ILE A 1 106 ? 9.357 2.752 -14.395 1.00 84.31 106 ILE A O 1
ATOM 831 N N . GLY A 1 107 ? 10.669 1.805 -15.968 1.00 81.81 107 GLY A N 1
ATOM 832 C CA . GLY A 1 107 ? 10.884 0.525 -15.291 1.00 81.81 107 GLY A CA 1
ATOM 833 C C . GLY A 1 107 ? 9.930 -0.603 -15.703 1.00 81.81 107 GLY A C 1
ATOM 834 O O . GLY A 1 107 ? 10.082 -1.704 -15.179 1.00 81.81 107 GLY A O 1
ATOM 835 N N . ASP A 1 108 ? 8.979 -0.372 -16.616 1.00 88.06 108 ASP A N 1
ATOM 836 C CA . ASP A 1 108 ? 8.241 -1.465 -17.259 1.00 88.06 108 ASP A CA 1
ATOM 837 C C . ASP A 1 108 ? 9.197 -2.261 -18.184 1.00 88.06 108 ASP A C 1
ATOM 839 O O . ASP A 1 108 ? 10.028 -1.652 -18.865 1.00 88.06 108 ASP A O 1
ATOM 843 N N . PRO A 1 109 ? 9.122 -3.609 -18.234 1.00 88.88 109 PRO A N 1
ATOM 844 C CA . PRO A 1 109 ? 10.017 -4.394 -19.084 1.00 88.88 109 PRO A CA 1
ATOM 845 C C . PRO A 1 109 ? 9.782 -4.108 -20.572 1.00 88.88 109 PRO A C 1
ATOM 847 O O . PRO A 1 109 ? 8.639 -3.997 -21.010 1.00 88.88 109 PRO A O 1
ATOM 850 N N . THR A 1 110 ? 10.851 -4.028 -21.364 1.00 90.50 110 THR A N 1
ATOM 851 C CA . THR A 1 110 ? 10.795 -3.773 -22.820 1.00 90.50 110 THR A CA 1
ATOM 852 C C . THR A 1 110 ? 10.837 -5.048 -23.661 1.00 90.50 110 THR A C 1
ATOM 854 O O . THR A 1 110 ? 10.465 -5.042 -24.831 1.00 90.50 110 THR A O 1
ATOM 857 N N . GLU A 1 111 ? 11.211 -6.174 -23.056 1.00 91.88 111 GLU A N 1
ATOM 858 C CA . GLU A 1 111 ? 11.230 -7.488 -23.693 1.00 91.88 111 GLU A CA 1
ATOM 859 C C . GLU A 1 111 ? 10.273 -8.439 -22.973 1.00 91.88 111 GLU A C 1
ATOM 861 O O . GLU A 1 111 ? 10.373 -8.626 -21.760 1.00 91.88 111 GLU A O 1
ATOM 866 N N . LYS A 1 112 ? 9.388 -9.104 -23.725 1.00 90.12 112 LYS A N 1
ATOM 867 C CA . LYS A 1 112 ? 8.393 -10.036 -23.166 1.00 90.12 112 LYS A CA 1
ATOM 868 C C . LYS A 1 112 ? 9.029 -11.200 -22.400 1.00 90.12 112 LYS A C 1
ATOM 870 O O . LYS A 1 112 ? 8.428 -11.720 -21.473 1.00 90.12 112 LYS A O 1
ATOM 875 N N . ALA A 1 113 ? 10.245 -11.601 -22.770 1.00 89.81 113 ALA A N 1
ATOM 876 C CA . ALA A 1 113 ? 10.987 -12.658 -22.084 1.00 89.81 113 ALA A CA 1
ATOM 877 C C . ALA A 1 113 ? 11.421 -12.276 -20.654 1.00 89.81 113 ALA A C 1
ATOM 879 O O . ALA A 1 113 ? 11.725 -13.156 -19.857 1.00 89.81 113 ALA A O 1
ATOM 880 N N . LYS A 1 114 ? 11.455 -10.975 -20.332 1.00 83.81 114 LYS A N 1
ATOM 881 C CA . LYS A 1 114 ? 11.839 -10.422 -19.022 1.00 83.81 114 LYS A CA 1
ATOM 882 C C . LYS A 1 114 ? 10.622 -9.963 -18.199 1.00 83.81 114 LYS A C 1
ATOM 884 O O . LYS A 1 114 ? 10.796 -9.247 -17.215 1.00 83.81 114 LYS A O 1
ATOM 889 N N . PHE A 1 115 ? 9.409 -10.309 -18.637 1.00 83.19 115 PHE A N 1
ATOM 890 C CA . PHE A 1 115 ? 8.133 -9.882 -18.058 1.00 83.19 115 PHE A CA 1
ATOM 891 C C . PHE A 1 115 ? 7.459 -10.980 -17.230 1.00 83.19 115 PHE A C 1
ATOM 893 O O . PHE A 1 115 ? 6.862 -10.642 -16.180 1.00 83.19 115 PHE A O 1
#

Solvent-accessible surface area (backbone atoms only — not comparable to full-atom values): 6996 Å² total; per-residue (Å²): 107,69,68,58,44,43,76,72,73,43,47,71,51,38,38,61,50,40,40,52,54,51,33,53,77,69,72,46,76,89,45,75,66,50,49,52,50,45,49,49,50,48,33,73,75,57,38,73,21,33,40,30,46,53,40,51,62,74,43,73,82,60,78,65,50,76,41,81,80,86,50,70,37,29,52,58,43,48,55,72,44,90,84,60,80,89,81,87,86,86,77,58,68,68,62,51,49,50,55,43,60,78,62,62,52,94,86,54,68,92,47,82,93,74,105